Protein AF-A0A9X7W4N8-F1 (afdb_monomer)

Organism: NCBI:txid2931921

Sequence 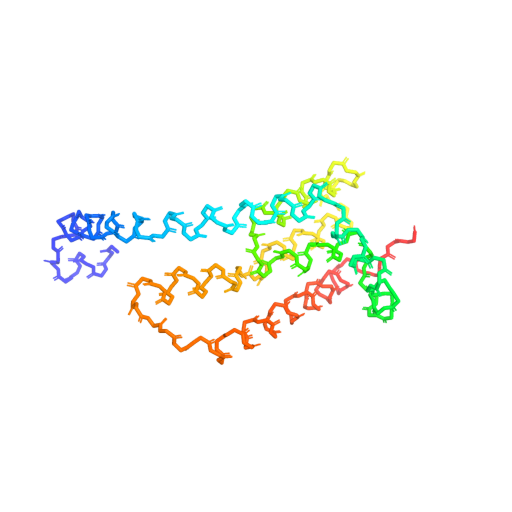(161 aa):
MVTGFVRKVPIYNTFVDGAKSGFGTAIRLIPHLIAMMVAVSVFRASGAMGYLISWLEPVLVWAHIPPEVAPMGLLRPISGMGSLALMTDIFKVHGPDSWLGQLASTMQAASDTTLYVVTVYFGSVGIRKIRYALKVGLLADLASVIGSVLAVYLLLGPMPK

pLDDT: mean 84.83, std 6.66, range [60.22, 94.5]

Mean predicted aligned error: 7.45 Å

Secondary structure (DSSP, 8-state):
-HHHHHTT--HHHHHHHHHHHHHHHHHHHHHHHHHHHHHHHHHHHTTHHHHHHHHHHHHHHHTT--TTTHHHHHHTTT-HHHHHHHHHHHHHHH-TTSHHHHHHHHHHHH---HHHHIIIIIHHTT----HHHHHHHHHHHHHHHHHHHHHHHHHH-SPP-

InterPro domains:
  IPR011642 Nucleoside transporter/FeoB GTPase, Gate domain [PF07670] (27-127)
  IPR052549 Spore maturation protein B [PTHR35793] (2-156)

Foldseek 3Di:
DVVCVVVVNPVVVVVVVVVVLVVVLVVLLVVVVVVLVVVVVCCVVVCVLVVVLVVCVVVCVVLLHDSLCVSLLVCQLRDLVSLVVSLVVCCVVQNCPALSNQLSVQLSPQDHHQVCCCSRVCVSVVNPPCVVSSVVRNVSSVVSNSVSVVVSCVPVNRHDD

Structure (mmCIF, N/CA/C/O backbone):
data_AF-A0A9X7W4N8-F1
#
_entry.id   AF-A0A9X7W4N8-F1
#
loop_
_atom_site.group_PDB
_atom_site.id
_atom_site.type_symbol
_atom_site.label_atom_id
_atom_site.label_alt_id
_atom_site.label_comp_id
_atom_site.label_asym_id
_atom_site.label_entity_id
_atom_site.label_seq_id
_atom_site.pdbx_PDB_ins_code
_atom_site.Cartn_x
_atom_site.Cartn_y
_atom_site.Cartn_z
_atom_site.occupancy
_atom_site.B_iso_or_equiv
_atom_site.auth_seq_id
_atom_site.auth_comp_id
_atom_site.auth_asym_id
_atom_site.auth_atom_id
_atom_site.pdbx_PDB_model_num
ATOM 1 N N . MET A 1 1 ? -20.969 13.192 12.109 1.00 76.00 1 MET A N 1
ATOM 2 C CA . MET A 1 1 ? -21.305 14.381 12.930 1.00 76.00 1 MET A CA 1
ATOM 3 C C . MET A 1 1 ? -22.738 14.854 12.706 1.00 76.00 1 MET A C 1
ATOM 5 O O . MET A 1 1 ? -23.497 14.820 13.663 1.00 76.00 1 MET A O 1
ATOM 9 N N . VAL A 1 2 ? -23.143 15.190 11.472 1.00 85.19 2 VAL A N 1
ATOM 10 C CA . VAL A 1 2 ? -24.519 15.634 11.133 1.00 85.19 2 VAL A CA 1
ATOM 11 C C . VAL A 1 2 ? -25.599 14.671 11.653 1.00 85.19 2 VAL A C 1
ATOM 13 O O . VAL A 1 2 ? -26.520 15.087 12.345 1.00 85.19 2 VAL A O 1
ATOM 16 N N . THR A 1 3 ? -25.441 13.363 11.437 1.00 85.81 3 THR A N 1
ATOM 17 C CA . THR A 1 3 ? -26.383 12.336 11.925 1.00 85.81 3 THR A CA 1
ATOM 18 C C . THR A 1 3 ? -26.476 12.275 13.454 1.00 85.81 3 THR A C 1
ATOM 20 O O . THR A 1 3 ? -27.551 12.039 13.996 1.00 85.81 3 THR A O 1
ATOM 23 N N . GLY A 1 4 ? -25.360 12.505 14.155 1.00 85.56 4 GLY A N 1
ATOM 24 C CA . GLY A 1 4 ? -25.316 12.551 15.621 1.00 85.56 4 GLY A CA 1
ATOM 25 C C . GLY A 1 4 ? -26.000 13.798 16.179 1.00 85.56 4 GLY A C 1
ATOM 26 O O . GLY A 1 4 ? -26.688 13.711 17.191 1.00 85.56 4 GLY A O 1
ATOM 27 N N . PHE A 1 5 ? -25.889 14.925 15.471 1.00 87.62 5 PHE A N 1
ATOM 28 C CA . PHE A 1 5 ? -26.574 16.171 15.807 1.00 87.62 5 PHE A CA 1
ATOM 29 C C . PHE A 1 5 ? -28.095 16.039 15.638 1.00 87.62 5 PHE A C 1
ATOM 31 O O . PHE A 1 5 ? -28.846 16.322 16.567 1.00 87.62 5 PHE A O 1
ATOM 38 N N . VAL A 1 6 ? -28.550 15.503 14.497 1.00 93.12 6 VAL A N 1
ATOM 39 C CA . VAL A 1 6 ? -29.980 15.259 14.218 1.00 93.12 6 VAL A CA 1
ATOM 40 C C . VAL A 1 6 ? -30.598 14.288 15.229 1.00 93.12 6 VAL A C 1
ATOM 42 O O . VAL A 1 6 ? -31.725 14.488 15.673 1.00 93.12 6 VAL A O 1
ATOM 45 N N . ARG A 1 7 ? -29.856 13.251 15.638 1.00 91.69 7 ARG A N 1
ATOM 46 C CA . ARG A 1 7 ? -30.316 12.256 16.621 1.00 91.69 7 ARG A CA 1
ATOM 47 C C . ARG A 1 7 ? -30.088 12.662 18.083 1.00 91.69 7 ARG A C 1
ATOM 49 O O . ARG A 1 7 ? -30.303 11.832 18.960 1.00 91.69 7 ARG A O 1
ATOM 56 N N . LYS A 1 8 ? -29.663 13.905 18.354 1.00 90.62 8 LYS A N 1
ATOM 57 C CA . LYS A 1 8 ? -29.376 14.431 19.705 1.00 90.62 8 LYS A CA 1
ATOM 58 C C . LYS A 1 8 ? -28.439 13.531 20.529 1.00 90.62 8 LYS A C 1
ATOM 60 O O . LYS A 1 8 ? -28.569 13.426 21.745 1.00 90.62 8 LYS A O 1
ATOM 65 N N . VAL A 1 9 ? -27.490 12.876 19.863 1.00 89.56 9 VAL A N 1
ATOM 66 C CA . VAL A 1 9 ? -26.459 12.070 20.525 1.00 89.56 9 VAL A CA 1
ATOM 67 C C . VAL A 1 9 ? -25.412 13.023 21.107 1.00 89.56 9 VAL A C 1
ATOM 69 O O . VAL A 1 9 ? -25.012 13.959 20.409 1.00 89.56 9 VAL A O 1
ATOM 72 N N . PRO A 1 10 ? -24.923 12.814 22.342 1.00 89.88 10 PRO A N 1
ATOM 73 C CA . PRO A 1 10 ? -23.859 13.632 22.920 1.00 89.88 10 PRO A CA 1
ATOM 74 C C . PRO A 1 10 ? -22.514 13.340 22.230 1.00 89.88 10 PRO A C 1
ATOM 76 O O . PRO A 1 10 ? -21.687 12.588 22.739 1.00 89.88 10 PRO A O 1
ATOM 79 N N . ILE A 1 11 ? -22.301 13.948 21.055 1.00 90.88 11 ILE A N 1
ATOM 80 C CA . ILE A 1 11 ? -21.199 13.658 20.117 1.00 90.88 11 ILE A CA 1
ATOM 81 C C . ILE A 1 11 ? -19.835 13.674 20.811 1.00 90.88 11 ILE A C 1
ATOM 83 O O . ILE A 1 11 ? -19.035 12.765 20.600 1.00 90.88 11 ILE A O 1
ATOM 87 N N . TYR A 1 12 ? -19.577 14.687 21.643 1.00 89.88 12 TYR A N 1
ATOM 88 C CA . TYR A 1 12 ? -18.309 14.814 22.358 1.00 89.88 12 TYR A CA 1
ATOM 89 C C . TYR A 1 12 ? -18.088 13.662 23.346 1.00 89.88 12 TYR A C 1
ATOM 91 O O . TYR A 1 12 ? -17.038 13.028 23.312 1.00 89.88 12 TYR A O 1
ATOM 99 N N . ASN A 1 13 ? -19.088 13.329 24.168 1.00 90.38 13 ASN A N 1
ATOM 100 C CA . ASN A 1 13 ? -18.968 12.241 25.142 1.00 90.38 13 ASN A CA 1
ATOM 101 C C . ASN A 1 13 ? -18.781 10.892 24.440 1.00 90.38 13 ASN A C 1
ATOM 103 O O . ASN A 1 13 ? -17.866 10.151 24.778 1.00 90.38 13 ASN A O 1
ATOM 107 N N . THR A 1 14 ? -19.568 10.615 23.395 1.00 90.38 14 THR A N 1
ATOM 108 C CA . THR A 1 14 ? -19.422 9.385 22.602 1.00 90.38 14 THR A CA 1
ATOM 109 C C . THR A 1 14 ? -18.054 9.300 21.918 1.00 90.38 14 THR A C 1
ATOM 111 O O . THR A 1 14 ? -17.474 8.219 21.843 1.00 90.38 14 THR A O 1
ATOM 114 N N . PHE A 1 15 ? -17.505 10.424 21.446 1.00 89.94 15 PHE A N 1
ATOM 115 C CA . PHE A 1 15 ? -16.142 10.480 20.917 1.00 89.94 15 PHE A CA 1
A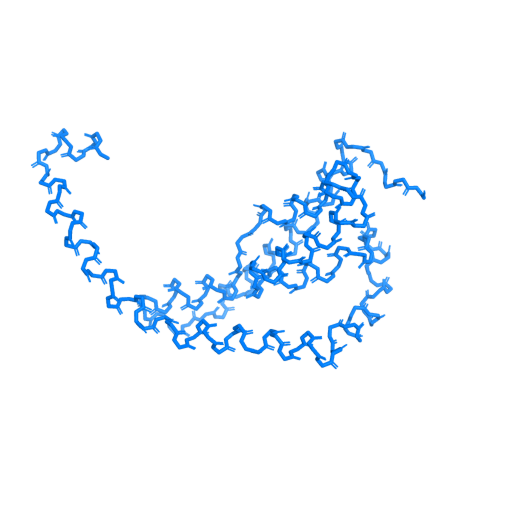TOM 116 C C . PHE A 1 15 ? -15.099 10.155 21.993 1.00 89.94 15 PHE A C 1
ATOM 118 O O . PHE A 1 15 ? -14.221 9.332 21.748 1.00 89.94 15 PHE A O 1
ATOM 125 N N . VAL A 1 16 ? -15.204 10.758 23.182 1.00 92.50 16 VAL A N 1
ATOM 126 C CA . VAL A 1 16 ? -14.274 10.519 24.298 1.00 92.50 16 VAL A CA 1
ATOM 127 C C . VAL A 1 16 ? -14.330 9.062 24.763 1.00 92.50 16 VAL A C 1
ATOM 129 O O . VAL A 1 16 ? -13.283 8.452 24.978 1.00 92.50 16 VAL A O 1
ATOM 132 N N . ASP A 1 17 ? -15.523 8.479 24.874 1.00 90.75 17 ASP A N 1
ATOM 133 C CA . ASP A 1 17 ? -15.697 7.069 25.238 1.00 90.75 17 ASP A CA 1
ATOM 134 C C . ASP A 1 17 ? -15.111 6.139 24.167 1.00 90.75 17 ASP A C 1
ATOM 136 O O . ASP A 1 17 ? -14.374 5.199 24.482 1.00 90.75 17 ASP A O 1
ATOM 140 N N . GLY A 1 18 ? -15.348 6.456 22.890 1.00 87.94 18 GLY A N 1
ATOM 141 C CA . GLY A 1 18 ? -14.713 5.783 21.760 1.00 87.94 18 GLY A CA 1
ATOM 142 C C . GLY A 1 18 ? -13.185 5.854 21.833 1.00 87.94 18 GLY A C 1
ATOM 143 O O . GLY A 1 18 ? -12.521 4.820 21.765 1.00 87.94 18 GLY A O 1
ATOM 144 N N . ALA A 1 19 ? -12.620 7.041 22.061 1.00 89.00 19 ALA A N 1
ATOM 145 C CA . ALA A 1 19 ? -11.178 7.251 22.178 1.00 89.00 19 ALA A CA 1
ATOM 146 C C . ALA A 1 19 ? -10.561 6.454 23.343 1.00 89.00 19 ALA A C 1
ATOM 148 O O . ALA A 1 19 ? -9.533 5.798 23.164 1.00 89.00 19 ALA A O 1
ATOM 149 N N . LYS A 1 20 ? -11.216 6.429 24.514 1.00 89.50 20 LYS A N 1
ATOM 150 C CA . LYS A 1 20 ? -10.793 5.612 25.666 1.00 89.50 20 LYS A CA 1
ATOM 151 C C . LYS A 1 20 ? -10.778 4.120 25.334 1.00 89.50 20 LYS A C 1
ATOM 153 O O . LYS A 1 20 ? -9.805 3.434 25.641 1.00 89.50 20 LYS A O 1
ATOM 158 N N . SER A 1 21 ? -11.825 3.616 24.675 1.00 84.44 21 SER A N 1
ATOM 159 C CA . SER A 1 21 ? -11.889 2.208 24.252 1.00 84.44 21 SER A CA 1
ATOM 160 C C . SER A 1 21 ? -10.826 1.859 23.195 1.00 84.44 21 SER A C 1
ATOM 162 O O . SER A 1 21 ? -10.242 0.771 23.215 1.00 84.44 21 SER A O 1
ATOM 164 N N . GLY A 1 22 ? -10.502 2.817 22.320 1.00 84.69 22 GLY A N 1
ATOM 165 C CA . GLY A 1 22 ? -9.449 2.696 21.317 1.00 84.69 22 GLY A CA 1
ATOM 166 C C . GLY A 1 22 ? -8.059 2.532 21.932 1.00 84.69 22 GLY A C 1
ATOM 167 O O . GLY A 1 22 ? -7.259 1.754 21.417 1.00 84.69 22 GLY A O 1
ATOM 168 N N . PHE A 1 23 ? -7.788 3.174 23.073 1.00 88.94 23 PHE A N 1
ATOM 169 C CA . PHE A 1 23 ? -6.490 3.087 23.749 1.00 88.94 23 PHE A CA 1
ATOM 170 C C . PHE A 1 23 ? -6.141 1.653 24.179 1.00 88.94 23 PHE A C 1
ATOM 172 O O . PHE A 1 23 ? -5.040 1.167 23.919 1.00 88.94 23 PHE A O 1
ATOM 179 N N . GLY A 1 24 ? -7.106 0.932 24.761 1.00 84.56 24 GLY A N 1
ATOM 180 C CA . GLY A 1 24 ? -6.922 -0.477 25.127 1.00 84.56 24 GLY A CA 1
ATOM 181 C C . GLY A 1 24 ? -6.676 -1.375 23.910 1.00 84.56 24 GLY A C 1
ATOM 182 O O . GLY A 1 24 ? -5.870 -2.304 23.972 1.00 84.56 24 GLY A O 1
ATOM 183 N N . THR A 1 25 ? -7.323 -1.071 22.782 1.00 81.19 25 THR A N 1
ATOM 184 C CA . THR A 1 25 ? -7.091 -1.776 21.514 1.00 81.19 25 THR A CA 1
ATOM 185 C C . THR A 1 25 ? -5.683 -1.505 20.987 1.00 81.19 25 THR A C 1
ATOM 187 O O . THR A 1 25 ? -4.975 -2.448 20.647 1.00 81.19 25 THR A O 1
ATOM 190 N N . ALA A 1 26 ? -5.232 -0.248 20.996 1.00 83.06 26 ALA A N 1
ATOM 191 C CA . ALA A 1 26 ? -3.894 0.132 20.550 1.00 83.06 26 ALA A CA 1
ATOM 192 C C . ALA A 1 26 ? -2.797 -0.625 21.316 1.00 83.06 26 ALA A C 1
ATOM 194 O O . ALA A 1 26 ? -1.927 -1.230 20.691 1.00 83.06 26 ALA A O 1
ATOM 195 N N . ILE A 1 27 ? -2.887 -0.692 22.652 1.00 87.62 27 ILE A N 1
ATOM 196 C CA . ILE A 1 27 ? -1.923 -1.432 23.488 1.00 87.62 27 ILE A CA 1
ATOM 197 C C . ILE A 1 27 ? -1.840 -2.912 23.088 1.00 87.62 27 ILE A C 1
ATOM 199 O O . ILE A 1 27 ? -0.747 -3.468 23.015 1.00 87.62 27 ILE A O 1
ATOM 203 N N . ARG A 1 28 ? -2.974 -3.556 22.781 1.00 80.31 28 ARG A N 1
ATOM 204 C CA . ARG A 1 28 ? -3.000 -4.963 22.336 1.00 80.31 28 ARG A CA 1
ATOM 205 C C . ARG A 1 28 ? -2.346 -5.167 20.966 1.00 80.31 28 ARG A C 1
ATOM 207 O O . ARG A 1 28 ? -1.810 -6.242 20.696 1.00 80.31 28 ARG A O 1
ATOM 214 N N . LEU A 1 29 ? -2.390 -4.156 20.101 1.00 75.19 29 LEU A N 1
ATOM 215 C CA . LEU A 1 29 ? -1.845 -4.225 18.745 1.00 75.19 29 LEU A CA 1
ATOM 216 C C . LEU A 1 29 ? -0.339 -3.963 18.691 1.00 75.19 29 LEU A C 1
ATOM 218 O O . LEU A 1 29 ? 0.339 -4.605 17.890 1.00 75.19 29 LEU A O 1
ATOM 222 N N . ILE A 1 30 ? 0.194 -3.088 19.555 1.00 83.00 30 ILE A N 1
ATOM 223 C CA . ILE A 1 30 ? 1.616 -2.693 19.570 1.00 83.00 30 ILE A CA 1
ATOM 224 C C . ILE A 1 30 ? 2.579 -3.892 19.436 1.00 83.00 30 ILE A C 1
ATOM 226 O O . ILE A 1 30 ? 3.425 -3.848 18.540 1.00 83.00 30 ILE A O 1
ATOM 230 N N . PRO A 1 31 ? 2.463 -4.983 20.226 1.00 80.31 31 PRO A N 1
ATOM 231 C CA . PRO A 1 31 ? 3.397 -6.106 20.130 1.00 80.31 31 PRO A CA 1
ATOM 232 C C . PRO A 1 31 ? 3.406 -6.768 18.750 1.00 80.31 31 PRO A C 1
ATOM 234 O O . PRO A 1 31 ? 4.467 -7.094 18.219 1.00 80.31 31 PRO A O 1
ATOM 237 N N . HIS A 1 32 ? 2.227 -6.930 18.146 1.00 72.75 32 HIS A N 1
ATOM 238 C CA . HIS A 1 32 ? 2.083 -7.555 16.835 1.00 72.75 32 HIS A CA 1
ATOM 239 C C . HIS A 1 32 ? 2.698 -6.682 15.735 1.00 72.75 32 HIS A C 1
ATOM 241 O O . HIS A 1 32 ? 3.387 -7.187 14.849 1.00 72.75 32 HIS A O 1
ATOM 247 N N . LEU A 1 33 ? 2.499 -5.362 15.824 1.00 70.88 33 LEU A N 1
ATOM 248 C CA . LEU A 1 33 ? 3.068 -4.402 14.881 1.00 70.88 33 LEU A CA 1
ATOM 249 C C . LEU A 1 33 ? 4.593 -4.349 14.970 1.00 70.88 33 LEU A C 1
ATOM 251 O O . LEU A 1 33 ? 5.258 -4.410 13.939 1.00 70.88 33 LEU A O 1
ATOM 255 N N . ILE A 1 34 ? 5.152 -4.303 16.183 1.00 80.12 34 ILE A N 1
ATOM 256 C CA . ILE A 1 34 ? 6.607 -4.314 16.392 1.00 80.12 34 ILE A CA 1
ATOM 257 C C . ILE A 1 34 ? 7.215 -5.600 15.830 1.00 80.12 34 ILE A C 1
ATOM 259 O O . ILE A 1 34 ? 8.183 -5.530 15.075 1.00 80.12 34 ILE A O 1
ATOM 263 N N . ALA A 1 35 ? 6.633 -6.764 16.139 1.00 76.25 35 ALA A N 1
ATOM 264 C CA . ALA A 1 35 ? 7.119 -8.046 15.631 1.00 76.25 35 ALA A CA 1
ATOM 265 C C . ALA A 1 35 ? 7.165 -8.068 14.093 1.00 76.25 35 ALA A C 1
ATOM 267 O O . ALA A 1 35 ? 8.180 -8.444 13.505 1.00 76.25 35 ALA A O 1
ATOM 268 N N . MET A 1 36 ? 6.101 -7.591 13.442 1.00 70.31 36 MET A N 1
ATOM 269 C CA . MET A 1 36 ? 6.028 -7.482 11.986 1.00 70.31 36 MET A CA 1
ATOM 270 C C . MET A 1 36 ? 7.068 -6.498 11.420 1.00 70.31 36 MET A C 1
ATOM 272 O O . MET A 1 36 ? 7.776 -6.830 10.471 1.00 70.31 36 MET A O 1
ATOM 276 N N . MET A 1 37 ? 7.203 -5.303 12.006 1.00 70.19 37 MET A N 1
ATOM 277 C CA . MET A 1 37 ? 8.165 -4.284 11.561 1.00 70.19 37 MET A CA 1
ATOM 278 C C . MET A 1 37 ? 9.618 -4.759 11.682 1.00 70.19 37 MET A C 1
ATOM 280 O O . MET A 1 37 ? 10.421 -4.530 10.772 1.00 70.19 37 MET A O 1
ATOM 284 N N . VAL A 1 38 ? 9.954 -5.437 12.782 1.00 80.00 38 VAL A N 1
ATOM 285 C CA . VAL A 1 38 ? 11.280 -6.027 13.000 1.00 80.00 38 VAL A CA 1
ATOM 286 C C . VAL A 1 38 ? 11.538 -7.132 11.979 1.00 80.00 38 VAL A C 1
ATOM 288 O O . VAL A 1 38 ? 12.572 -7.098 11.315 1.00 80.00 38 VAL A O 1
ATOM 291 N N . ALA A 1 39 ? 10.589 -8.053 11.778 1.00 74.31 39 ALA A N 1
ATOM 292 C CA . ALA A 1 39 ? 10.723 -9.133 10.800 1.00 74.31 39 ALA A CA 1
ATOM 293 C C . ALA A 1 39 ? 10.977 -8.602 9.379 1.00 74.31 39 ALA A C 1
ATOM 295 O O . ALA A 1 39 ? 11.902 -9.055 8.708 1.00 74.31 39 ALA A O 1
ATOM 296 N N . VAL A 1 40 ? 10.222 -7.586 8.944 1.00 68.12 40 VAL A N 1
ATOM 297 C CA . VAL A 1 40 ? 10.416 -6.936 7.635 1.00 68.12 40 VAL A CA 1
ATOM 298 C C . VAL A 1 40 ? 11.778 -6.245 7.540 1.00 68.12 40 VAL A C 1
ATOM 300 O O . VAL A 1 40 ? 12.439 -6.320 6.504 1.00 68.12 40 VAL A O 1
ATOM 303 N N . SER A 1 41 ? 12.220 -5.579 8.609 1.00 73.19 41 SER A N 1
ATOM 304 C CA . SER A 1 41 ? 13.511 -4.879 8.630 1.00 73.19 41 SER A CA 1
ATOM 305 C C . SER A 1 41 ? 14.684 -5.852 8.535 1.00 73.19 41 SER A C 1
ATOM 307 O O . SER A 1 41 ? 15.590 -5.627 7.736 1.00 73.19 41 SER A O 1
ATOM 309 N N . VAL A 1 42 ? 14.635 -6.962 9.280 1.00 83.81 42 VAL A N 1
ATOM 310 C CA . VAL A 1 42 ? 15.628 -8.043 9.202 1.00 83.81 42 VAL A CA 1
ATOM 311 C C . VAL A 1 42 ? 15.599 -8.701 7.823 1.00 83.81 42 VAL A C 1
ATOM 313 O O . VAL A 1 42 ? 16.649 -8.866 7.209 1.00 83.81 42 VAL A O 1
ATOM 316 N N . PHE A 1 43 ? 14.414 -9.007 7.285 1.00 77.12 43 PHE A N 1
ATOM 317 C CA . PHE A 1 43 ? 14.268 -9.591 5.950 1.00 77.12 43 PHE A CA 1
ATOM 318 C C . PHE A 1 43 ? 14.897 -8.705 4.864 1.00 77.12 43 PHE A C 1
ATOM 320 O O . PHE A 1 43 ? 15.636 -9.200 4.013 1.00 77.12 43 PHE A O 1
ATOM 327 N N . ARG A 1 44 ? 14.696 -7.383 4.940 1.00 71.88 44 ARG A N 1
ATOM 328 C CA . ARG A 1 44 ? 15.322 -6.422 4.020 1.00 71.88 44 ARG A CA 1
ATOM 329 C C . ARG A 1 44 ? 16.838 -6.335 4.219 1.00 71.88 44 ARG A C 1
ATOM 331 O O . ARG A 1 44 ? 17.576 -6.433 3.246 1.00 71.88 44 ARG A O 1
ATOM 338 N N . ALA A 1 45 ? 17.301 -6.188 5.461 1.00 81.94 45 ALA A N 1
ATOM 339 C CA . ALA A 1 45 ? 18.725 -6.057 5.782 1.00 81.94 45 ALA A CA 1
ATOM 340 C C . ALA A 1 45 ? 19.533 -7.330 5.475 1.00 81.94 45 ALA A C 1
ATOM 342 O O . ALA A 1 45 ? 20.716 -7.246 5.167 1.00 81.94 45 ALA A O 1
ATOM 343 N N . SER A 1 46 ? 18.893 -8.501 5.518 1.00 85.31 46 SER A N 1
ATOM 344 C CA . SER A 1 46 ? 19.522 -9.790 5.208 1.00 85.31 46 SER A CA 1
ATOM 345 C C . SER A 1 46 ? 19.805 -10.016 3.718 1.00 85.31 46 SER A C 1
ATOM 347 O O . SER A 1 46 ? 20.464 -10.989 3.366 1.00 85.31 46 SER A O 1
ATOM 349 N N . GLY A 1 47 ? 19.267 -9.176 2.826 1.00 80.62 47 GLY A N 1
ATOM 350 C CA . GLY A 1 47 ? 19.340 -9.386 1.377 1.00 80.62 47 GLY A CA 1
ATOM 351 C C . GLY A 1 47 ? 18.385 -10.461 0.841 1.00 80.62 47 GLY A C 1
ATOM 352 O O . GLY A 1 47 ? 18.285 -10.624 -0.373 1.00 80.62 47 GLY A O 1
ATOM 353 N N . ALA A 1 48 ? 17.622 -11.148 1.703 1.00 82.50 48 ALA A N 1
ATOM 354 C CA . ALA A 1 48 ? 16.658 -12.181 1.307 1.00 82.50 48 ALA A CA 1
ATOM 355 C C . ALA A 1 48 ? 15.621 -11.680 0.288 1.00 82.50 48 ALA A C 1
ATOM 357 O O . ALA A 1 48 ? 15.220 -12.413 -0.612 1.00 82.50 48 ALA A O 1
ATOM 358 N N . MET A 1 49 ? 15.230 -10.409 0.391 1.00 77.19 49 MET A N 1
ATOM 359 C CA . MET A 1 49 ? 14.337 -9.768 -0.573 1.00 77.19 49 MET A CA 1
ATOM 360 C C . MET A 1 49 ? 14.932 -9.727 -1.984 1.00 77.19 49 MET A C 1
ATOM 362 O O . MET A 1 49 ? 14.227 -10.032 -2.937 1.00 77.19 49 MET A O 1
ATOM 366 N N . GLY A 1 50 ? 16.225 -9.413 -2.114 1.00 77.19 50 GLY A N 1
ATOM 367 C CA . GLY A 1 50 ? 16.919 -9.401 -3.403 1.00 77.19 50 GLY A CA 1
ATOM 368 C C . GLY A 1 50 ? 16.952 -10.785 -4.049 1.00 77.19 50 GLY A C 1
ATOM 369 O O . GLY A 1 50 ? 16.629 -10.913 -5.225 1.00 77.19 50 GLY A O 1
ATOM 370 N N . TYR A 1 51 ? 17.240 -11.829 -3.263 1.00 82.06 51 TYR A N 1
ATOM 371 C CA . TYR A 1 51 ? 17.194 -13.220 -3.735 1.00 82.06 51 TYR A CA 1
ATOM 372 C C . TYR A 1 51 ? 15.790 -13.664 -4.160 1.00 82.06 51 TYR A C 1
ATOM 374 O O . TYR A 1 51 ? 15.635 -14.405 -5.126 1.00 82.06 51 TYR A O 1
ATOM 382 N N . LEU A 1 52 ? 14.753 -13.218 -3.446 1.00 79.88 52 LEU A N 1
ATOM 383 C CA . LEU A 1 52 ? 13.372 -13.524 -3.809 1.00 79.88 52 LEU A CA 1
ATOM 384 C C . LEU A 1 52 ? 12.975 -12.842 -5.125 1.00 79.88 52 LEU A C 1
ATOM 386 O O . LEU A 1 52 ? 12.301 -13.453 -5.950 1.00 79.88 52 LEU A O 1
ATOM 390 N N . ILE A 1 53 ? 13.401 -11.593 -5.327 1.00 76.12 53 ILE A N 1
ATOM 391 C CA . ILE A 1 53 ? 13.123 -10.839 -6.554 1.00 76.12 53 ILE A CA 1
ATOM 392 C C . ILE A 1 53 ? 13.833 -11.471 -7.745 1.00 76.12 53 ILE A C 1
ATOM 394 O O . ILE A 1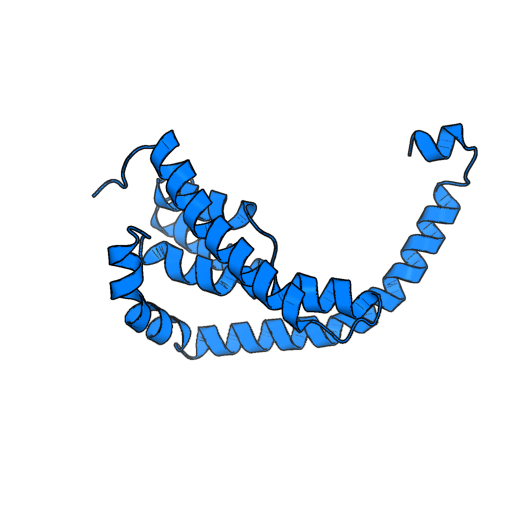 53 ? 13.175 -11.704 -8.750 1.00 76.12 53 ILE A O 1
ATOM 398 N N . SER A 1 54 ? 15.123 -11.803 -7.634 1.00 79.12 54 SER A N 1
ATOM 399 C CA . SER A 1 54 ? 15.858 -12.435 -8.740 1.00 79.12 54 SER A CA 1
ATOM 400 C C . SER A 1 54 ? 15.274 -13.796 -9.120 1.00 79.12 54 SER A C 1
ATOM 402 O O . SER A 1 54 ? 15.245 -14.166 -10.290 1.00 79.12 54 SER A O 1
ATOM 404 N N . TRP A 1 55 ? 14.732 -14.532 -8.148 1.00 81.31 55 TRP A N 1
ATOM 405 C CA . TRP A 1 55 ? 14.025 -15.780 -8.420 1.00 81.31 55 TRP A CA 1
ATOM 406 C C . TRP A 1 55 ? 12.663 -15.571 -9.108 1.00 81.31 55 TRP A C 1
ATOM 408 O O . TRP A 1 55 ? 12.253 -16.394 -9.926 1.00 81.31 55 TRP A O 1
ATOM 418 N N . LEU A 1 56 ? 11.965 -14.471 -8.806 1.00 77.94 56 LEU A N 1
ATOM 419 C CA . LEU A 1 56 ? 10.670 -14.115 -9.404 1.00 77.94 56 LEU A CA 1
ATOM 420 C C . LEU A 1 56 ? 10.788 -13.329 -10.717 1.00 77.94 56 LEU A C 1
ATOM 422 O O . LEU A 1 56 ? 9.813 -13.254 -11.464 1.00 77.94 56 LEU A O 1
ATOM 426 N N . GLU A 1 57 ? 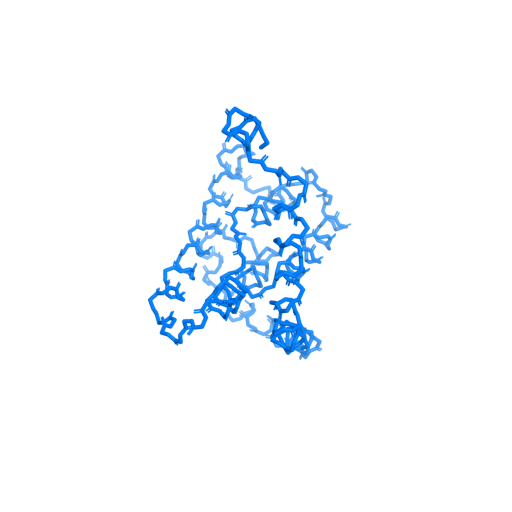11.961 -12.777 -11.015 1.00 77.50 57 GLU A N 1
ATOM 427 C CA . GLU A 1 57 ? 12.273 -11.998 -12.213 1.00 77.50 57 GLU A CA 1
ATOM 428 C C . GLU A 1 57 ? 11.729 -12.605 -13.520 1.00 77.50 57 GLU A C 1
ATOM 430 O O . GLU A 1 57 ? 11.020 -11.890 -14.231 1.00 77.50 57 GLU A O 1
ATOM 435 N N . PRO A 1 58 ? 11.914 -13.905 -13.838 1.00 77.12 58 PRO A N 1
ATOM 436 C CA . PRO A 1 58 ? 11.377 -14.472 -15.080 1.00 77.12 58 PRO A CA 1
ATOM 437 C C . PRO A 1 58 ? 9.845 -14.402 -15.173 1.00 77.12 58 PRO A C 1
ATOM 439 O O . PRO A 1 58 ? 9.296 -14.220 -16.259 1.00 77.12 58 PRO A O 1
ATOM 442 N N . VAL A 1 59 ? 9.141 -14.513 -14.043 1.00 77.75 59 VAL A N 1
ATOM 443 C CA . VAL A 1 59 ? 7.673 -14.414 -13.991 1.00 77.75 59 VAL A CA 1
ATOM 444 C C . VAL A 1 59 ? 7.226 -12.960 -14.126 1.00 77.75 59 VAL A C 1
ATOM 446 O O . VAL A 1 59 ? 6.243 -12.675 -14.808 1.00 77.75 59 VAL A O 1
ATOM 449 N N . LEU A 1 60 ? 7.957 -12.035 -13.503 1.00 75.81 60 LEU A N 1
ATOM 450 C CA . LEU A 1 60 ? 7.677 -10.600 -13.552 1.00 75.81 60 LEU A CA 1
ATOM 451 C C . LEU A 1 60 ? 7.860 -10.044 -14.966 1.00 75.81 60 LEU A C 1
ATOM 453 O O . LEU A 1 60 ? 6.982 -9.336 -15.459 1.00 75.81 60 LEU A O 1
ATOM 457 N N . VAL A 1 61 ? 8.937 -10.447 -15.645 1.00 74.88 61 VAL A N 1
ATOM 458 C CA . VAL A 1 61 ? 9.199 -10.101 -17.047 1.00 74.88 61 VAL A CA 1
ATOM 459 C C . VAL A 1 61 ? 8.098 -10.647 -17.954 1.00 74.88 61 VAL A C 1
ATOM 461 O O . VAL A 1 61 ? 7.579 -9.915 -18.794 1.00 74.88 61 VAL A O 1
ATOM 464 N N . TRP A 1 62 ? 7.670 -11.898 -17.754 1.00 75.12 62 TRP A N 1
ATOM 465 C CA . TRP A 1 62 ? 6.544 -12.468 -18.502 1.00 75.12 62 TRP A CA 1
ATOM 466 C C . TRP A 1 62 ? 5.240 -11.678 -18.284 1.00 75.12 62 TRP A C 1
ATOM 468 O O . TRP A 1 62 ? 4.492 -11.419 -19.228 1.00 75.12 62 TRP A O 1
ATOM 478 N N . ALA A 1 63 ? 5.001 -11.221 -17.053 1.00 71.94 63 ALA A N 1
ATOM 479 C CA . ALA A 1 63 ? 3.847 -10.408 -16.682 1.00 71.94 63 ALA A CA 1
ATOM 480 C C . ALA A 1 63 ? 3.966 -8.916 -17.064 1.00 71.94 63 ALA A C 1
ATOM 482 O O . ALA A 1 63 ? 3.049 -8.154 -16.761 1.00 71.94 63 ALA A O 1
ATOM 483 N N . HIS A 1 64 ? 5.058 -8.491 -17.717 1.00 73.62 64 HIS A N 1
ATOM 484 C CA . HIS A 1 64 ? 5.355 -7.085 -18.033 1.00 73.62 64 HIS A CA 1
ATOM 485 C C . HIS A 1 64 ? 5.342 -6.164 -16.797 1.00 73.62 64 HIS A C 1
ATOM 487 O O . HIS A 1 64 ? 5.040 -4.974 -16.890 1.00 73.62 64 HIS A O 1
ATOM 493 N N . ILE A 1 65 ? 5.667 -6.718 -15.625 1.00 78.00 65 ILE A N 1
ATOM 494 C CA . ILE A 1 65 ? 5.828 -5.962 -14.385 1.00 78.00 65 ILE A CA 1
ATOM 495 C C . ILE A 1 65 ? 7.296 -5.531 -14.302 1.00 78.00 65 ILE A C 1
ATOM 497 O O . ILE A 1 65 ? 8.169 -6.404 -14.304 1.00 78.00 65 ILE A O 1
ATOM 501 N N . PRO A 1 66 ? 7.594 -4.224 -14.197 1.00 80.06 66 PRO A N 1
ATOM 502 C CA . PRO A 1 66 ? 8.968 -3.761 -14.072 1.00 80.06 66 PRO A CA 1
ATOM 503 C C . PRO A 1 66 ? 9.640 -4.350 -12.821 1.00 80.06 66 PRO A C 1
ATOM 505 O O . PRO A 1 66 ? 9.040 -4.323 -11.734 1.00 80.06 66 PRO A O 1
ATOM 508 N N . PRO A 1 67 ? 10.879 -4.859 -12.927 1.00 78.50 67 PRO A N 1
ATOM 509 C CA . PRO A 1 67 ? 11.608 -5.421 -11.792 1.00 78.50 67 PRO A CA 1
ATOM 510 C C . PRO A 1 67 ? 11.765 -4.439 -10.623 1.00 78.50 67 PRO A C 1
ATOM 512 O O . PRO A 1 67 ? 11.787 -4.856 -9.467 1.00 78.50 67 PRO A O 1
ATOM 515 N N . GLU A 1 68 ? 11.819 -3.135 -10.902 1.00 81.06 68 GLU A N 1
ATOM 516 C CA . GLU A 1 68 ? 12.006 -2.067 -9.916 1.00 81.06 68 GLU A CA 1
ATOM 517 C C . GLU A 1 68 ? 10.811 -1.929 -8.961 1.00 81.06 68 GLU A C 1
ATOM 519 O O . GLU A 1 68 ? 10.984 -1.593 -7.788 1.00 81.06 68 GLU A O 1
ATOM 524 N N . VAL A 1 69 ? 9.592 -2.218 -9.434 1.00 85.06 69 VAL A N 1
ATOM 525 C CA . VAL A 1 69 ? 8.365 -2.148 -8.616 1.00 85.06 69 VAL A CA 1
ATOM 526 C C . VAL A 1 69 ? 7.970 -3.496 -8.015 1.00 85.06 69 VAL A C 1
ATOM 528 O O . VAL A 1 69 ? 7.172 -3.552 -7.078 1.00 85.06 69 VAL A O 1
ATOM 531 N N . ALA A 1 70 ? 8.544 -4.597 -8.495 1.00 83.50 70 ALA A N 1
ATOM 532 C CA . ALA A 1 70 ? 8.286 -5.933 -7.970 1.00 83.50 70 ALA A CA 1
ATOM 533 C C . ALA A 1 70 ? 8.522 -6.086 -6.449 1.00 83.50 70 ALA A C 1
ATOM 535 O O . ALA A 1 70 ? 7.635 -6.626 -5.775 1.00 83.50 70 ALA A O 1
ATOM 536 N N . PRO A 1 71 ? 9.627 -5.571 -5.856 1.00 82.06 71 PRO A N 1
ATOM 537 C CA . PRO A 1 71 ? 9.792 -5.553 -4.402 1.00 82.06 71 PRO A CA 1
ATOM 538 C C . PRO A 1 71 ? 8.611 -4.905 -3.673 1.00 82.06 71 PRO A C 1
ATOM 540 O O . PRO A 1 71 ? 8.225 -5.345 -2.589 1.00 82.06 71 PRO A O 1
ATOM 543 N N . MET A 1 72 ? 8.019 -3.868 -4.272 1.00 86.31 72 MET A N 1
ATOM 544 C CA . MET A 1 72 ? 6.892 -3.150 -3.692 1.00 86.31 72 MET A CA 1
ATOM 545 C C . MET A 1 72 ? 5.625 -3.999 -3.690 1.00 86.31 72 MET A C 1
ATOM 547 O O . MET A 1 72 ? 4.945 -4.042 -2.669 1.00 86.31 72 MET A O 1
ATOM 551 N N . GLY A 1 73 ? 5.341 -4.723 -4.777 1.00 86.12 73 GLY A N 1
ATOM 552 C CA . GLY A 1 73 ? 4.201 -5.642 -4.853 1.00 86.12 73 GLY A CA 1
ATOM 553 C C . GLY A 1 73 ? 4.266 -6.769 -3.815 1.00 86.12 73 GLY A C 1
ATOM 554 O O . GLY A 1 73 ? 3.243 -7.155 -3.258 1.00 86.12 73 GLY A O 1
ATOM 555 N N . LEU A 1 74 ? 5.470 -7.247 -3.487 1.00 82.62 74 LEU A N 1
ATOM 556 C CA . LEU A 1 74 ? 5.685 -8.261 -2.446 1.00 82.62 74 LEU A CA 1
ATOM 557 C C . LEU A 1 74 ? 5.591 -7.689 -1.029 1.00 82.62 74 LEU A C 1
ATOM 559 O O . LEU A 1 74 ? 5.102 -8.354 -0.115 1.00 82.62 74 LEU A O 1
ATOM 563 N N . LEU A 1 75 ? 6.075 -6.462 -0.830 1.00 82.00 75 LEU A N 1
ATOM 564 C CA . LEU A 1 75 ? 6.046 -5.810 0.476 1.00 82.00 75 LEU A CA 1
ATOM 565 C C . LEU A 1 75 ? 4.688 -5.214 0.820 1.00 82.00 75 LEU A C 1
ATOM 567 O O . LEU A 1 75 ? 4.371 -5.134 2.006 1.00 82.00 75 LEU A O 1
ATOM 571 N N . ARG A 1 76 ? 3.885 -4.813 -0.169 1.00 87.50 76 ARG A N 1
ATOM 572 C CA . ARG A 1 76 ? 2.601 -4.139 0.052 1.00 87.50 76 ARG A CA 1
ATOM 573 C C . ARG A 1 76 ? 1.633 -4.944 0.933 1.00 87.50 76 ARG A C 1
ATOM 575 O O . ARG A 1 76 ? 1.136 -4.356 1.888 1.00 87.50 76 ARG A O 1
ATOM 582 N N . PRO A 1 77 ? 1.432 -6.263 0.751 1.00 86.69 77 PRO A N 1
ATOM 583 C CA . PRO A 1 77 ? 0.597 -7.069 1.649 1.00 86.69 77 PRO A CA 1
ATOM 584 C C . PRO A 1 77 ? 1.092 -7.104 3.102 1.00 86.69 77 PRO A C 1
ATOM 586 O O . PRO A 1 77 ? 0.311 -7.346 4.024 1.00 86.69 77 PRO A O 1
ATOM 589 N N . ILE A 1 78 ? 2.399 -6.912 3.311 1.00 83.25 78 ILE A N 1
ATOM 590 C CA . ILE A 1 78 ? 3.080 -7.107 4.595 1.00 83.25 78 ILE A CA 1
ATOM 591 C C . ILE A 1 78 ? 3.220 -5.785 5.352 1.00 83.25 78 ILE A C 1
ATOM 59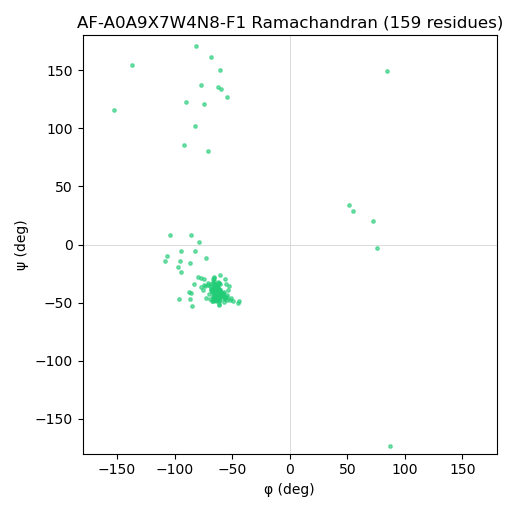3 O O . ILE A 1 78 ? 2.959 -5.725 6.549 1.00 83.25 78 ILE A O 1
ATOM 597 N N . SER A 1 79 ? 3.659 -4.720 4.679 1.00 82.31 79 SER A N 1
ATOM 598 C CA . SER A 1 79 ? 4.017 -3.454 5.314 1.00 82.31 79 SER A CA 1
ATOM 599 C C . SER A 1 79 ? 3.835 -2.263 4.380 1.00 82.31 79 SER A C 1
ATOM 601 O O . SER A 1 79 ? 4.571 -2.087 3.410 1.00 82.31 79 SER A O 1
ATOM 603 N N . GLY A 1 80 ? 2.911 -1.377 4.751 1.00 84.31 80 GLY A N 1
ATOM 604 C CA . GLY A 1 80 ? 2.600 -0.178 3.973 1.00 84.31 80 GLY A CA 1
ATOM 605 C C . GLY A 1 80 ? 3.675 0.898 4.096 1.00 84.31 80 GLY A C 1
ATOM 606 O O . GLY A 1 80 ? 3.911 1.650 3.154 1.00 84.31 80 GLY A O 1
ATOM 607 N N . MET A 1 81 ? 4.369 0.936 5.239 1.00 81.12 81 MET A N 1
ATOM 608 C CA . MET A 1 81 ? 5.541 1.792 5.448 1.00 81.12 81 MET A CA 1
ATOM 609 C C . MET A 1 81 ? 6.767 1.245 4.708 1.00 81.12 81 MET A C 1
ATOM 611 O O . MET A 1 81 ? 7.573 2.016 4.197 1.00 81.12 81 MET A O 1
ATOM 615 N N . GLY A 1 82 ? 6.901 -0.084 4.618 1.00 78.38 82 GLY A N 1
ATOM 616 C CA . GLY A 1 82 ? 7.953 -0.729 3.832 1.00 78.38 82 GLY A CA 1
ATOM 617 C C . GLY A 1 82 ? 7.797 -0.456 2.337 1.00 78.38 82 GLY A C 1
ATOM 618 O O . GLY A 1 82 ? 8.765 -0.067 1.688 1.00 78.38 82 GLY A O 1
ATOM 619 N N . SER A 1 83 ? 6.576 -0.585 1.807 1.00 86.81 83 SER A N 1
ATOM 620 C CA . SER A 1 83 ? 6.277 -0.229 0.415 1.00 86.81 83 SER A CA 1
ATOM 621 C C . SER A 1 83 ? 6.456 1.273 0.152 1.00 86.81 83 SER A C 1
ATOM 623 O O . SER A 1 83 ? 6.999 1.650 -0.882 1.00 86.81 83 SER A O 1
ATOM 625 N N . LEU A 1 84 ? 6.107 2.131 1.121 1.00 88.31 84 LEU A N 1
ATOM 626 C CA . LEU A 1 84 ? 6.302 3.581 1.020 1.00 88.31 84 LEU A CA 1
ATOM 627 C C . LEU A 1 84 ? 7.785 3.972 0.936 1.00 88.31 84 LEU A C 1
ATOM 629 O O . LEU A 1 84 ? 8.146 4.868 0.172 1.00 88.31 84 LEU A O 1
ATOM 633 N N . ALA A 1 85 ? 8.651 3.305 1.703 1.00 83.25 85 ALA A N 1
ATOM 634 C CA . ALA A 1 85 ? 10.092 3.534 1.634 1.00 83.25 85 ALA A CA 1
ATOM 635 C C . ALA A 1 85 ? 10.635 3.222 0.230 1.00 83.25 85 ALA A C 1
ATOM 637 O O . ALA A 1 85 ? 11.334 4.048 -0.348 1.00 83.25 85 ALA A O 1
ATOM 638 N N . LEU A 1 86 ? 10.220 2.094 -0.358 1.00 86.06 86 LEU A N 1
ATOM 639 C CA . LEU A 1 86 ? 10.591 1.734 -1.728 1.00 86.06 86 LEU A CA 1
ATOM 640 C C . LEU A 1 86 ? 10.067 2.730 -2.765 1.00 86.06 86 LEU A C 1
ATOM 642 O O . LEU A 1 86 ? 10.793 3.093 -3.681 1.00 86.06 86 LEU A O 1
ATOM 646 N N . MET A 1 87 ? 8.830 3.210 -2.610 1.00 92.00 87 MET A N 1
ATOM 647 C CA . MET A 1 87 ? 8.268 4.245 -3.487 1.00 92.00 87 MET A CA 1
ATOM 648 C C . MET A 1 87 ? 9.113 5.513 -3.437 1.00 92.00 87 MET A C 1
ATOM 650 O O . MET A 1 87 ? 9.424 6.103 -4.466 1.00 92.00 87 MET A O 1
ATOM 654 N N . THR A 1 88 ? 9.533 5.898 -2.235 1.00 87.06 88 THR A N 1
ATOM 655 C CA . THR A 1 88 ? 10.392 7.063 -2.035 1.00 87.06 88 THR A CA 1
ATOM 656 C C . THR A 1 88 ? 11.757 6.867 -2.695 1.00 87.06 88 THR A C 1
ATOM 658 O O . THR A 1 88 ? 12.300 7.810 -3.264 1.00 87.06 88 THR A O 1
ATOM 661 N N . ASP A 1 89 ? 12.315 5.657 -2.662 1.00 85.88 89 ASP A N 1
ATOM 662 C CA . ASP A 1 89 ? 13.573 5.356 -3.346 1.00 85.88 89 ASP A CA 1
ATOM 663 C C . ASP A 1 89 ? 13.414 5.384 -4.876 1.00 85.88 89 ASP A C 1
ATOM 665 O O . ASP A 1 89 ? 14.249 5.980 -5.554 1.00 85.88 89 ASP A O 1
ATOM 669 N N . ILE A 1 90 ? 12.299 4.883 -5.422 1.00 90.56 90 ILE A N 1
ATOM 670 C CA . ILE A 1 90 ? 11.958 5.035 -6.850 1.00 90.56 90 ILE A CA 1
ATOM 671 C C . ILE A 1 90 ? 11.856 6.516 -7.227 1.00 90.56 90 ILE A C 1
ATOM 673 O O . ILE A 1 90 ? 12.400 6.927 -8.251 1.00 90.56 90 ILE A O 1
ATOM 677 N N . PHE A 1 91 ? 11.222 7.345 -6.393 1.00 94.50 91 PHE A N 1
ATOM 678 C CA . PHE A 1 91 ? 11.119 8.785 -6.646 1.00 94.50 91 PHE A CA 1
ATOM 679 C C . PHE A 1 91 ? 12.478 9.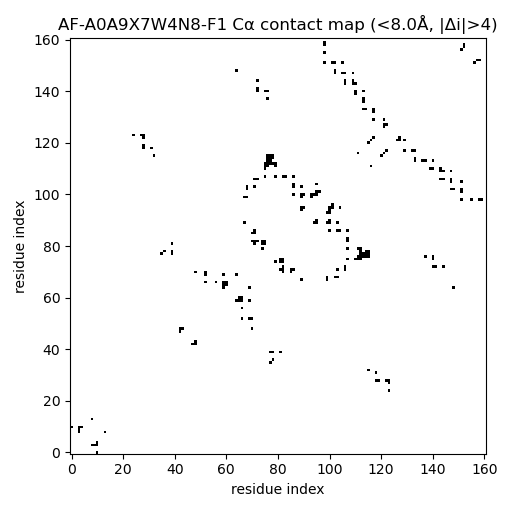476 -6.656 1.00 94.50 91 PHE A C 1
ATOM 681 O O . PHE A 1 91 ? 12.683 10.380 -7.459 1.00 94.50 91 PHE A O 1
ATOM 688 N N . LYS A 1 92 ? 13.413 9.065 -5.794 1.00 88.88 92 LYS A N 1
ATOM 689 C CA . LYS A 1 92 ? 14.771 9.630 -5.790 1.00 88.88 92 LYS A CA 1
ATOM 690 C C . LYS A 1 92 ? 15.537 9.302 -7.070 1.00 88.88 92 LYS A C 1
ATOM 692 O O . LYS A 1 92 ? 16.340 10.120 -7.500 1.00 88.88 92 LYS A O 1
ATOM 697 N N . VAL A 1 93 ? 15.317 8.118 -7.642 1.00 91.44 93 VAL A N 1
ATOM 698 C CA . VAL A 1 93 ? 16.056 7.644 -8.822 1.00 91.44 93 VAL A CA 1
ATOM 699 C C . VAL A 1 93 ? 15.418 8.129 -10.125 1.00 91.44 93 VAL A C 1
ATOM 701 O O . VAL A 1 93 ? 16.120 8.632 -10.996 1.00 91.44 93 VAL A O 1
ATOM 704 N N . HIS A 1 94 ? 14.097 8.002 -10.262 1.00 91.56 94 HIS A N 1
ATOM 705 C CA . HIS A 1 94 ? 13.382 8.266 -11.517 1.00 91.56 94 HIS A CA 1
ATOM 706 C C . HIS A 1 94 ? 12.540 9.546 -11.494 1.00 91.56 94 HIS A C 1
ATOM 708 O O . HIS A 1 94 ? 12.119 10.020 -12.545 1.00 91.56 94 HIS A O 1
ATOM 714 N N . GLY A 1 95 ? 12.288 10.123 -10.320 1.00 92.75 95 GLY A N 1
ATOM 715 C CA . GLY A 1 95 ? 11.348 11.226 -10.143 1.00 92.75 95 GLY A CA 1
ATOM 716 C C . GLY A 1 95 ? 9.897 10.744 -9.974 1.00 92.75 95 GLY A C 1
ATOM 717 O O . GLY A 1 95 ? 9.519 9.702 -10.520 1.00 92.75 95 GLY A O 1
ATOM 718 N N . PRO A 1 96 ? 9.061 11.484 -9.225 1.00 93.31 96 PRO A N 1
ATOM 719 C CA . PRO A 1 96 ? 7.666 11.112 -8.970 1.00 93.31 96 PRO A CA 1
ATOM 720 C C . PRO A 1 96 ? 6.789 11.140 -10.231 1.00 93.31 96 PRO A C 1
ATOM 722 O O . PRO A 1 96 ? 5.886 10.318 -10.357 1.00 93.31 96 PRO A O 1
ATOM 725 N N . ASP A 1 97 ? 7.090 12.026 -11.184 1.00 92.81 97 ASP A N 1
ATOM 726 C CA . ASP A 1 97 ? 6.323 12.179 -12.429 1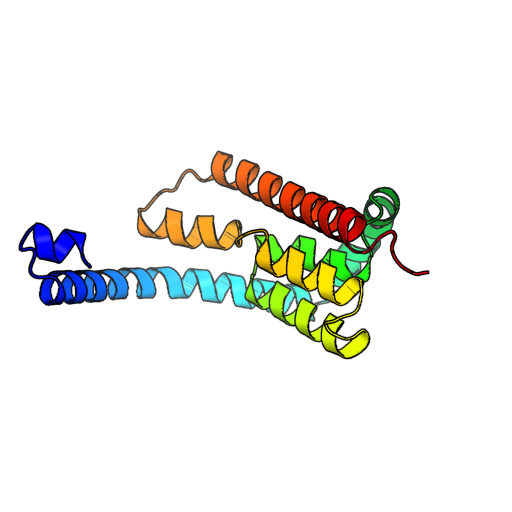.00 92.81 97 ASP A CA 1
ATOM 727 C C . ASP A 1 97 ? 6.703 11.156 -13.513 1.00 92.81 97 ASP A C 1
ATOM 729 O O . ASP A 1 97 ? 6.068 11.097 -14.567 1.00 92.81 97 ASP A O 1
ATOM 733 N N . SER A 1 98 ? 7.736 10.342 -13.274 1.00 92.94 98 SER A N 1
ATOM 734 C CA . SER A 1 98 ? 8.140 9.285 -14.202 1.00 92.94 98 SER A CA 1
ATOM 735 C C . SER A 1 98 ? 7.104 8.169 -14.283 1.00 92.94 98 SER A C 1
ATOM 737 O O . SER A 1 98 ? 6.309 7.968 -13.367 1.00 92.94 98 SER A O 1
ATOM 739 N N . TRP A 1 99 ? 7.162 7.372 -15.351 1.00 92.88 99 TRP A N 1
ATOM 740 C CA . TRP A 1 99 ? 6.291 6.204 -15.509 1.00 92.88 99 TRP A CA 1
ATOM 741 C C . TRP A 1 99 ? 6.397 5.248 -14.302 1.00 92.88 99 TRP A C 1
ATOM 743 O O . TRP A 1 99 ? 5.382 4.828 -13.746 1.00 92.88 99 TRP A O 1
ATOM 753 N N . LEU A 1 100 ? 7.623 4.984 -13.824 1.00 92.25 100 LEU A N 1
ATOM 754 C CA . LEU A 1 100 ? 7.868 4.179 -12.620 1.00 92.25 100 LEU A CA 1
ATOM 755 C C . LEU A 1 100 ? 7.366 4.869 -11.344 1.00 92.25 100 LEU A C 1
ATOM 757 O O . LEU A 1 100 ? 6.819 4.200 -10.471 1.00 92.25 100 LEU A O 1
ATOM 761 N N . GLY A 1 101 ? 7.502 6.193 -11.240 1.00 93.19 101 GLY A N 1
ATOM 762 C CA . GLY A 1 101 ? 6.965 6.986 -10.133 1.00 93.19 101 GLY A CA 1
ATOM 763 C C . GLY A 1 101 ? 5.437 6.931 -10.056 1.00 93.19 101 GLY A C 1
ATOM 764 O O . GLY A 1 101 ? 4.873 6.690 -8.986 1.00 93.19 101 GLY A O 1
ATOM 765 N N . GLN A 1 102 ? 4.746 7.048 -11.189 1.00 94.19 102 GLN A N 1
ATOM 766 C CA . GLN A 1 102 ? 3.288 6.940 -11.245 1.00 94.19 102 GLN A CA 1
ATOM 767 C C . GLN A 1 102 ? 2.805 5.520 -10.937 1.00 94.19 102 GLN A C 1
ATOM 769 O O . GLN A 1 102 ? 1.830 5.349 -10.201 1.00 94.19 102 GLN A O 1
ATOM 774 N N . LEU A 1 103 ? 3.517 4.491 -11.411 1.00 93.62 103 LEU A N 1
ATOM 775 C CA . LEU A 1 103 ? 3.220 3.103 -11.058 1.00 93.62 103 LEU A CA 1
ATOM 776 C C . LEU A 1 103 ? 3.410 2.835 -9.569 1.00 93.62 103 LEU A C 1
ATOM 778 O O . LEU A 1 103 ? 2.501 2.318 -8.922 1.00 93.62 103 LEU A O 1
ATOM 782 N N . ALA A 1 104 ? 4.542 3.254 -9.010 1.00 93.19 104 ALA A N 1
ATOM 783 C CA . ALA A 1 104 ? 4.830 3.143 -7.588 1.00 93.19 104 ALA A CA 1
ATOM 784 C C . ALA A 1 104 ? 3.769 3.861 -6.730 1.00 93.19 104 ALA A C 1
ATOM 786 O O . ALA A 1 104 ? 3.293 3.308 -5.740 1.00 93.19 104 ALA A O 1
ATOM 787 N N . SER A 1 105 ? 3.334 5.053 -7.152 1.00 94.44 105 SER A N 1
ATOM 788 C CA . SER A 1 105 ? 2.261 5.815 -6.496 1.00 94.44 105 SER A CA 1
ATOM 789 C C . SER A 1 105 ? 0.922 5.083 -6.541 1.00 94.44 105 SER A C 1
ATOM 791 O O . SER A 1 105 ? 0.224 4.985 -5.532 1.00 94.44 105 SER A O 1
ATOM 793 N N . THR A 1 106 ? 0.573 4.538 -7.708 1.00 94.19 106 THR A N 1
ATOM 794 C CA . THR A 1 106 ? -0.687 3.818 -7.919 1.00 94.19 106 THR A CA 1
ATOM 795 C C . THR A 1 106 ? -0.722 2.545 -7.077 1.00 94.19 106 THR A C 1
ATOM 797 O O . THR A 1 106 ? -1.676 2.331 -6.333 1.00 94.19 106 THR A O 1
ATOM 800 N N . MET A 1 107 ? 0.358 1.758 -7.087 1.00 92.62 107 MET A N 1
ATOM 801 C CA . MET A 1 107 ? 0.494 0.554 -6.260 1.00 92.62 107 MET A CA 1
ATOM 802 C C . MET A 1 107 ? 0.442 0.868 -4.760 1.00 92.62 107 MET A C 1
ATOM 804 O O . MET A 1 107 ? -0.172 0.130 -3.989 1.00 92.62 107 MET A O 1
ATOM 808 N N . GLN A 1 108 ? 1.060 1.973 -4.334 1.00 92.94 108 GLN A N 1
ATOM 809 C CA . GLN A 1 108 ? 1.016 2.422 -2.944 1.00 92.94 108 GLN A CA 1
ATOM 810 C C . GLN A 1 108 ? -0.400 2.837 -2.510 1.00 92.94 108 GLN A C 1
ATOM 812 O O . GLN A 1 108 ? -0.714 2.719 -1.326 1.00 92.94 108 GLN A O 1
ATOM 817 N N . ALA A 1 109 ? -1.245 3.315 -3.426 1.00 92.12 109 ALA A N 1
ATOM 818 C CA . ALA A 1 109 ? -2.602 3.773 -3.126 1.00 92.12 109 ALA A CA 1
ATOM 819 C C . ALA A 1 109 ? -3.690 2.699 -3.323 1.00 92.12 109 ALA A C 1
ATOM 821 O O . ALA A 1 109 ? -4.756 2.802 -2.720 1.00 92.12 109 ALA A O 1
ATOM 822 N N . ALA A 1 110 ? -3.449 1.681 -4.154 1.00 91.12 110 ALA A N 1
ATOM 823 C CA . ALA A 1 110 ? -4.492 0.783 -4.652 1.00 91.12 110 ALA A CA 1
ATOM 824 C C . ALA A 1 110 ? -4.985 -0.286 -3.657 1.00 91.12 110 ALA A C 1
ATOM 826 O O . ALA A 1 110 ? -6.141 -0.701 -3.740 1.00 91.12 110 ALA A O 1
ATOM 827 N N . SER A 1 111 ? -4.156 -0.741 -2.711 1.00 87.31 111 SER A N 1
ATOM 828 C CA . SER A 1 111 ? -4.580 -1.708 -1.684 1.00 87.31 111 SER A CA 1
ATOM 829 C C . SER A 1 111 ? -4.072 -1.356 -0.297 1.00 87.31 111 SER A C 1
ATOM 831 O O . SER A 1 111 ? -3.043 -0.702 -0.152 1.00 87.31 111 SER A O 1
ATOM 833 N N . ASP A 1 112 ? -4.787 -1.815 0.727 1.00 84.62 112 ASP A N 1
ATOM 834 C CA . ASP A 1 112 ? -4.298 -1.850 2.102 1.00 84.62 112 ASP A CA 1
ATOM 835 C C . ASP A 1 112 ? -3.412 -3.079 2.349 1.00 84.62 112 ASP A C 1
ATOM 837 O O . ASP A 1 112 ? -3.309 -3.995 1.541 1.00 84.62 112 ASP A O 1
ATOM 841 N N . THR A 1 113 ? -2.757 -3.106 3.504 1.00 88.00 113 THR A N 1
ATOM 842 C CA . THR A 1 113 ? -1.802 -4.161 3.867 1.00 88.00 113 THR A CA 1
ATOM 843 C C . THR A 1 113 ? -2.518 -5.395 4.420 1.00 88.00 113 THR A C 1
ATOM 845 O O . THR A 1 113 ? -2.920 -5.409 5.582 1.00 88.00 113 THR A O 1
ATOM 848 N N . THR A 1 114 ? -2.679 -6.458 3.621 1.00 89.00 114 THR A N 1
ATOM 849 C CA . THR A 1 114 ? -3.439 -7.668 4.007 1.00 89.00 114 THR A CA 1
ATOM 850 C C . THR A 1 114 ? -3.057 -8.246 5.374 1.00 89.00 114 THR A C 1
ATOM 852 O O . THR A 1 114 ? -3.936 -8.517 6.193 1.00 89.00 114 THR A O 1
ATOM 855 N N . LEU A 1 115 ? -1.766 -8.430 5.673 1.00 82.75 115 LEU A N 1
ATOM 856 C CA . LEU A 1 115 ? -1.336 -8.999 6.958 1.00 82.75 115 LEU A CA 1
ATOM 857 C C . LEU A 1 115 ? -1.614 -8.058 8.132 1.00 82.75 115 LEU A C 1
ATOM 859 O O . LEU A 1 115 ? -1.968 -8.525 9.218 1.00 82.75 115 LEU A O 1
ATOM 863 N N . TYR A 1 116 ? -1.509 -6.748 7.919 1.00 79.12 116 TYR A N 1
ATOM 864 C CA . TYR A 1 116 ? -1.872 -5.751 8.922 1.00 79.12 116 TYR A CA 1
ATOM 865 C C . TYR A 1 116 ? -3.384 -5.735 9.147 1.00 79.12 116 TYR A C 1
ATOM 867 O O . TYR A 1 116 ? -3.815 -5.803 10.288 1.00 79.12 116 TYR A O 1
ATOM 875 N N . VAL A 1 117 ? -4.192 -5.728 8.084 1.00 83.94 117 VAL A N 1
ATOM 876 C CA . VAL A 1 117 ? -5.662 -5.814 8.135 1.00 83.94 117 VAL A CA 1
ATOM 877 C C . VAL A 1 117 ? -6.089 -7.050 8.923 1.00 83.94 117 VAL A C 1
ATOM 879 O O . VAL A 1 117 ? -6.896 -6.952 9.847 1.00 83.94 117 VAL A O 1
ATOM 882 N N . VAL A 1 118 ? -5.499 -8.210 8.626 1.00 84.44 118 VAL A N 1
ATOM 883 C CA . VAL A 1 118 ? -5.759 -9.441 9.377 1.00 84.44 118 VAL A CA 1
ATOM 884 C C . VAL A 1 118 ? -5.343 -9.269 10.839 1.00 84.44 118 VAL A C 1
ATOM 886 O O . VAL A 1 118 ? -6.147 -9.489 11.733 1.00 84.44 118 VAL A O 1
ATOM 889 N N . THR A 1 119 ? -4.128 -8.817 11.122 1.00 78.00 119 THR A N 1
ATOM 890 C CA . THR A 1 119 ? -3.631 -8.713 12.503 1.00 78.00 119 THR A CA 1
ATOM 891 C C . THR A 1 119 ? -4.415 -7.698 13.338 1.00 78.00 119 THR A C 1
ATOM 893 O O . THR A 1 119 ? -4.769 -7.964 14.484 1.00 78.00 119 THR A O 1
ATOM 896 N N . VAL A 1 120 ? -4.717 -6.538 12.762 1.00 78.50 120 VAL A N 1
ATOM 897 C CA . VAL A 1 120 ? -5.308 -5.394 13.453 1.00 78.50 120 VAL A CA 1
ATOM 898 C C . VAL A 1 120 ? -6.815 -5.511 13.527 1.00 78.50 120 VAL A C 1
ATOM 900 O O . VAL A 1 120 ? -7.377 -5.454 14.622 1.00 78.50 120 VAL A O 1
ATOM 903 N N . TYR A 1 121 ? -7.487 -5.726 12.397 1.00 84.19 121 TYR A N 1
ATOM 904 C CA . TYR A 1 121 ? -8.943 -5.792 12.405 1.00 84.19 121 TYR A CA 1
ATOM 905 C C . TYR A 1 121 ? -9.416 -7.092 13.034 1.00 84.19 121 TYR A C 1
ATOM 907 O O . TYR A 1 121 ? -10.248 -7.038 13.934 1.00 84.19 121 TYR A O 1
ATOM 915 N N . PHE A 1 122 ? -8.834 -8.242 12.681 1.00 84.56 122 PHE A N 1
ATOM 916 C CA . PHE A 1 122 ? -9.284 -9.517 13.246 1.00 84.56 122 PHE A CA 1
ATOM 917 C C . PHE A 1 122 ? -8.822 -9.646 14.699 1.00 84.56 122 PHE A C 1
ATOM 919 O O . PHE A 1 122 ? -9.584 -10.136 15.533 1.00 84.56 122 PHE A O 1
ATOM 926 N N . GLY A 1 123 ? -7.629 -9.138 15.030 1.00 77.25 123 GLY A N 1
ATOM 927 C CA . GLY A 1 123 ? -7.127 -9.095 16.403 1.00 77.25 123 GLY A CA 1
ATOM 928 C C . GLY A 1 123 ? -7.973 -8.220 17.330 1.00 77.25 123 GLY A C 1
ATOM 929 O O . GLY A 1 123 ? -8.260 -8.638 18.451 1.00 77.25 123 GLY A O 1
ATOM 930 N N . SER A 1 124 ? -8.440 -7.052 16.867 1.00 77.38 124 SER A N 1
ATOM 931 C CA . SER A 1 124 ? -9.263 -6.142 17.685 1.00 77.38 124 SER A CA 1
ATOM 932 C C . SER A 1 124 ? -10.593 -6.756 18.141 1.00 77.38 124 SER A C 1
ATOM 934 O O . SER A 1 124 ? -11.031 -6.500 19.261 1.00 77.38 124 SER A O 1
ATOM 936 N N . VAL A 1 125 ? -11.193 -7.624 17.318 1.00 82.12 125 VAL A N 1
ATOM 937 C CA . VAL A 1 125 ? -12.453 -8.329 17.621 1.00 82.12 125 VAL A CA 1
ATOM 938 C C . VAL A 1 125 ? -12.256 -9.803 18.007 1.00 82.12 125 VAL A C 1
ATOM 940 O O . VAL A 1 125 ? -13.225 -10.546 18.147 1.00 82.12 125 VAL A O 1
ATOM 943 N N . GLY A 1 126 ? -11.010 -10.251 18.198 1.00 80.19 126 GLY A N 1
ATOM 944 C CA . GLY A 1 126 ? -10.685 -11.595 18.691 1.00 80.19 126 GLY A CA 1
ATOM 945 C C . GLY A 1 126 ? -10.925 -12.745 17.702 1.00 80.19 126 GLY A C 1
ATOM 946 O O . GLY A 1 126 ? -11.032 -13.903 18.117 1.00 80.19 126 GLY A O 1
ATOM 947 N N . ILE A 1 127 ? -11.000 -12.471 16.397 1.00 84.19 127 ILE A N 1
ATOM 948 C CA . ILE A 1 127 ? -11.190 -13.504 15.372 1.00 84.19 127 ILE A CA 1
ATOM 949 C C . ILE A 1 127 ? -9.882 -14.280 15.169 1.00 84.19 127 ILE A C 1
ATOM 951 O O . ILE A 1 127 ? -8.864 -13.731 14.761 1.00 84.19 127 ILE A O 1
ATOM 955 N N . ARG A 1 128 ? -9.930 -15.602 15.383 1.00 77.94 128 ARG A N 1
ATOM 956 C CA . ARG A 1 128 ? -8.776 -16.508 15.200 1.00 77.94 128 ARG A CA 1
ATOM 957 C C . ARG A 1 128 ? -8.749 -17.228 13.846 1.00 77.94 128 ARG A C 1
ATOM 959 O O . ARG A 1 128 ? -7.713 -17.735 13.428 1.00 77.94 128 ARG A O 1
ATOM 966 N N . LYS A 1 129 ? -9.887 -17.312 13.147 1.00 85.06 129 LYS A N 1
ATOM 967 C CA . LYS A 1 129 ? -10.019 -18.050 11.877 1.00 85.06 129 LYS A CA 1
ATOM 968 C C . LYS A 1 129 ? -9.750 -17.132 10.678 1.00 85.06 129 LYS A C 1
ATOM 970 O O . LYS A 1 129 ? -10.681 -16.608 10.080 1.00 85.06 129 LYS A O 1
ATOM 975 N N . ILE A 1 130 ? -8.480 -16.985 10.299 1.00 87.25 130 ILE A N 1
ATOM 976 C CA . ILE A 1 130 ? -8.043 -16.041 9.245 1.00 87.25 130 ILE A CA 1
ATOM 977 C C . ILE A 1 130 ? -7.913 -16.658 7.839 1.00 87.25 130 ILE A C 1
ATOM 979 O O . ILE A 1 130 ? -7.676 -15.947 6.869 1.00 87.25 130 ILE A O 1
ATOM 983 N N . ARG A 1 131 ? -8.081 -17.982 7.702 1.00 86.56 131 ARG A N 1
ATOM 984 C CA . ARG A 1 131 ? -7.686 -18.748 6.499 1.00 86.56 131 ARG A CA 1
ATOM 985 C C . ARG A 1 131 ? -8.245 -18.226 5.170 1.00 86.56 131 ARG A C 1
ATOM 987 O O . ARG A 1 131 ? -7.559 -18.292 4.159 1.00 86.56 131 ARG A O 1
ATOM 994 N N . TYR A 1 132 ? -9.501 -17.780 5.155 1.00 88.69 132 TYR A N 1
ATOM 995 C CA . TYR A 1 132 ? -10.169 -17.327 3.932 1.00 88.69 132 TYR A CA 1
ATOM 996 C C . TYR A 1 132 ? -9.861 -15.862 3.653 1.00 88.69 132 TYR A C 1
ATOM 998 O O . TYR A 1 132 ? -9.552 -15.517 2.520 1.00 88.69 132 TYR A O 1
ATOM 1006 N N . ALA A 1 133 ? -9.872 -15.035 4.701 1.00 87.94 133 ALA A N 1
ATOM 1007 C CA . ALA A 1 133 ? -9.529 -13.624 4.611 1.00 87.94 133 ALA A CA 1
ATOM 1008 C C . ALA A 1 133 ? -8.105 -13.424 4.090 1.00 87.94 133 ALA A C 1
ATOM 1010 O O . ALA A 1 133 ? -7.896 -12.603 3.210 1.00 87.94 133 ALA A O 1
ATOM 1011 N N . LEU A 1 134 ? -7.150 -14.235 4.557 1.00 87.81 134 LEU A N 1
ATOM 1012 C CA . LEU A 1 134 ? -5.773 -14.175 4.076 1.00 87.81 134 LEU A CA 1
ATOM 1013 C C . LEU A 1 134 ? -5.676 -14.502 2.579 1.00 87.81 134 LEU A C 1
ATOM 1015 O O . LEU A 1 134 ? -5.028 -13.776 1.838 1.00 87.81 134 LEU A O 1
ATOM 1019 N N . LYS A 1 135 ? -6.344 -15.567 2.116 1.00 90.38 135 LYS A N 1
ATOM 1020 C CA . LYS A 1 135 ? -6.327 -15.953 0.695 1.00 90.38 135 LYS A CA 1
ATOM 1021 C C . LYS A 1 135 ? -6.959 -14.887 -0.196 1.00 90.38 135 LYS A C 1
ATOM 1023 O O . LYS A 1 135 ? -6.382 -14.535 -1.215 1.00 90.38 135 LYS A O 1
ATOM 1028 N N . VAL A 1 136 ? -8.131 -14.384 0.191 1.00 92.00 136 VAL A N 1
ATOM 1029 C CA . VAL A 1 136 ? -8.835 -13.341 -0.567 1.00 92.00 136 VAL A CA 1
ATOM 1030 C C . VAL A 1 136 ? -8.047 -12.033 -0.546 1.00 92.00 136 VAL A C 1
ATOM 1032 O O . VAL A 1 136 ? -7.938 -11.396 -1.583 1.00 92.00 136 VAL A O 1
ATOM 1035 N N . GLY A 1 137 ? -7.446 -11.669 0.590 1.00 90.88 137 GLY A N 1
ATOM 1036 C CA . GLY A 1 137 ? -6.598 -10.482 0.710 1.00 90.88 137 GLY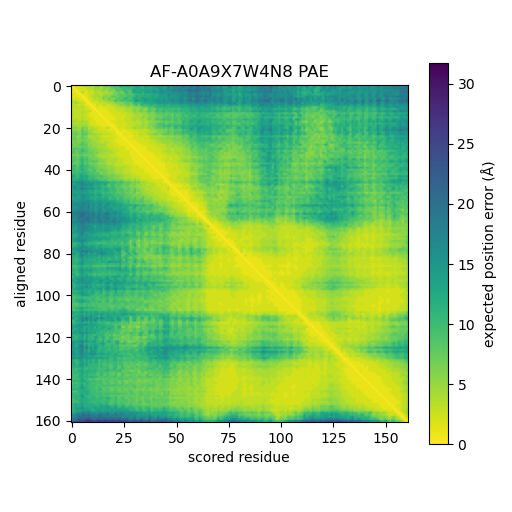 A CA 1
ATOM 1037 C C . GLY A 1 137 ? -5.375 -10.550 -0.200 1.00 90.88 137 GLY A C 1
ATOM 1038 O O . GLY A 1 137 ? -5.159 -9.645 -0.992 1.00 90.88 137 GLY A O 1
ATOM 1039 N N . LEU A 1 138 ? -4.646 -11.670 -0.197 1.00 89.94 138 LEU A N 1
ATOM 1040 C CA . LEU A 1 138 ? -3.495 -11.849 -1.090 1.00 89.94 138 LEU A CA 1
ATOM 1041 C C . LEU A 1 138 ? -3.891 -11.866 -2.577 1.00 89.94 138 LEU A C 1
ATOM 1043 O O . LEU A 1 138 ? -3.142 -11.373 -3.417 1.00 89.94 138 LEU A O 1
ATOM 1047 N N . LEU A 1 139 ? -5.067 -12.403 -2.919 1.00 91.12 139 LEU A N 1
ATOM 1048 C CA . LEU A 1 139 ? -5.601 -12.312 -4.283 1.00 91.12 139 LEU A CA 1
ATOM 1049 C C . LEU A 1 139 ? -5.984 -10.875 -4.654 1.00 91.12 139 LEU A C 1
ATOM 1051 O O . LEU A 1 139 ? -5.750 -10.462 -5.787 1.00 91.12 139 LEU A O 1
ATOM 1055 N N . ALA A 1 140 ? -6.546 -10.112 -3.715 1.00 91.62 140 ALA A N 1
ATOM 1056 C CA . ALA A 1 140 ? -6.846 -8.699 -3.909 1.00 91.62 140 ALA A CA 1
ATOM 1057 C C . ALA A 1 140 ? -5.564 -7.870 -4.071 1.00 91.62 140 ALA A C 1
ATOM 1059 O O . ALA A 1 140 ? -5.522 -6.989 -4.923 1.00 91.62 140 ALA A O 1
ATOM 1060 N N . ASP A 1 141 ? -4.501 -8.191 -3.331 1.00 91.00 141 ASP A N 1
ATOM 1061 C CA . ASP A 1 141 ? -3.188 -7.569 -3.510 1.00 91.00 141 ASP A CA 1
ATOM 1062 C C . ASP A 1 141 ? -2.601 -7.877 -4.889 1.00 91.00 141 ASP A C 1
ATOM 1064 O O . ASP A 1 141 ? -2.132 -6.973 -5.576 1.00 91.00 141 ASP A O 1
ATOM 1068 N N . LEU A 1 142 ? -2.686 -9.128 -5.351 1.00 89.12 142 LEU A N 1
ATOM 1069 C CA . LEU A 1 142 ? -2.259 -9.482 -6.706 1.00 89.12 142 LEU A CA 1
ATOM 1070 C C . LEU A 1 142 ? -3.066 -8.716 -7.768 1.00 89.12 142 LEU A C 1
ATOM 1072 O O . LEU A 1 142 ? -2.493 -8.167 -8.709 1.00 89.12 142 LEU A O 1
ATOM 1076 N N . ALA A 1 143 ? -4.388 -8.641 -7.601 1.00 91.56 143 ALA A N 1
ATOM 1077 C CA . ALA A 1 143 ? -5.261 -7.874 -8.485 1.00 91.56 143 ALA A CA 1
ATOM 1078 C C . ALA A 1 143 ? -4.945 -6.370 -8.450 1.00 91.56 143 ALA A C 1
ATOM 1080 O O . ALA A 1 143 ? -5.020 -5.715 -9.484 1.00 91.56 143 ALA A O 1
ATOM 1081 N N . SER A 1 144 ? -4.548 -5.836 -7.294 1.00 91.50 144 SER A N 1
ATOM 1082 C CA . SER A 1 144 ? -4.106 -4.450 -7.121 1.00 91.50 144 SER A CA 1
ATOM 1083 C C . SER A 1 144 ? -2.818 -4.166 -7.899 1.00 91.50 144 SER A C 1
ATOM 1085 O O . SER A 1 144 ? -2.742 -3.164 -8.612 1.00 91.50 144 SER A O 1
ATOM 1087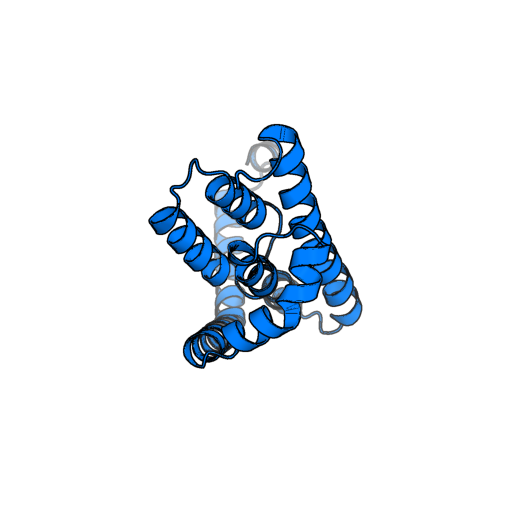 N N . VAL A 1 145 ? -1.834 -5.073 -7.854 1.00 89.75 145 VAL A N 1
ATOM 1088 C CA . VAL A 1 145 ? -0.591 -4.950 -8.639 1.00 89.75 145 VAL A CA 1
ATOM 1089 C C . VAL A 1 145 ? -0.897 -4.951 -10.137 1.00 89.75 145 VAL A C 1
ATOM 1091 O O . VAL A 1 145 ? -0.496 -4.031 -10.847 1.00 89.75 145 VAL A O 1
ATOM 1094 N N . ILE A 1 146 ? -1.656 -5.941 -10.614 1.00 89.44 146 ILE A N 1
ATOM 1095 C CA . ILE A 1 146 ? -2.023 -6.057 -12.034 1.00 89.44 146 ILE A CA 1
ATOM 1096 C C . ILE A 1 146 ? -2.858 -4.847 -12.472 1.00 89.44 146 ILE A C 1
ATOM 1098 O O . ILE A 1 146 ? -2.584 -4.242 -13.505 1.00 89.44 146 ILE A O 1
ATOM 1102 N N . GLY A 1 147 ? -3.849 -4.459 -11.669 1.00 92.12 147 GLY A N 1
ATOM 1103 C CA . GLY A 1 147 ? -4.709 -3.309 -11.929 1.00 92.12 147 GLY A CA 1
ATOM 1104 C C . GLY A 1 147 ? -3.932 -1.997 -11.991 1.00 92.12 147 GLY A C 1
ATOM 1105 O O . GLY A 1 147 ? -4.214 -1.177 -12.858 1.00 92.12 147 GLY A O 1
ATOM 1106 N N . SER A 1 148 ? -2.915 -1.824 -11.143 1.00 92.25 148 SER A N 1
ATOM 1107 C CA . SER A 1 148 ? -2.035 -0.650 -11.166 1.00 92.25 148 SER A CA 1
ATOM 1108 C C . SER A 1 148 ? -1.216 -0.584 -12.454 1.00 92.25 148 SER A C 1
ATOM 1110 O O . SER A 1 148 ? -1.166 0.467 -13.089 1.00 92.25 148 SER A O 1
ATOM 1112 N N . VAL A 1 149 ? -0.626 -1.707 -12.879 1.00 89.75 149 VAL A N 1
ATOM 1113 C CA . VAL A 1 149 ? 0.126 -1.786 -14.144 1.00 89.75 149 VAL A CA 1
ATOM 1114 C C . VAL A 1 149 ? -0.784 -1.480 -15.330 1.00 89.75 149 VAL A C 1
ATOM 1116 O O . VAL A 1 149 ? -0.428 -0.664 -16.176 1.00 89.75 149 VAL A O 1
ATOM 1119 N N . LEU A 1 150 ? -1.980 -2.074 -15.371 1.00 90.81 150 LEU A N 1
ATOM 1120 C CA . LEU A 1 150 ? -2.957 -1.824 -16.431 1.00 90.81 150 LEU A CA 1
ATOM 1121 C C . LEU A 1 150 ? -3.432 -0.369 -16.449 1.00 90.81 150 LEU A C 1
ATOM 1123 O O . LEU A 1 150 ? -3.507 0.225 -17.519 1.00 90.81 150 LEU A O 1
ATOM 1127 N N . ALA A 1 151 ? -3.733 0.220 -15.291 1.00 92.69 151 ALA A N 1
ATOM 1128 C CA . ALA A 1 151 ? -4.181 1.607 -15.199 1.00 92.69 151 ALA A CA 1
ATOM 1129 C C . ALA A 1 151 ? -3.109 2.579 -15.708 1.00 92.69 151 ALA A C 1
ATOM 1131 O O . ALA A 1 151 ? -3.405 3.450 -16.523 1.00 92.69 151 ALA A O 1
ATOM 1132 N N . VAL A 1 152 ? -1.857 2.396 -15.282 1.00 92.69 152 VAL A N 1
ATOM 1133 C CA . VAL A 1 152 ? -0.726 3.217 -15.735 1.00 92.69 152 VAL A CA 1
ATOM 1134 C C . VAL A 1 152 ? -0.458 3.009 -17.219 1.00 92.69 152 VAL A C 1
ATOM 1136 O O . VAL A 1 152 ? -0.292 3.985 -17.944 1.00 92.69 152 VAL A O 1
ATOM 1139 N N . TYR A 1 153 ? -0.495 1.765 -17.699 1.00 89.38 153 TYR A N 1
ATOM 1140 C CA . TYR A 1 153 ? -0.347 1.459 -19.120 1.00 89.38 153 TYR A CA 1
ATOM 1141 C C . TYR A 1 153 ? -1.430 2.131 -19.976 1.00 89.38 153 TYR A C 1
ATOM 1143 O O . TYR A 1 153 ? -1.133 2.689 -21.028 1.00 89.38 153 TYR A O 1
ATOM 1151 N N . LEU A 1 154 ? -2.688 2.108 -19.527 1.00 91.75 154 LEU A N 1
ATOM 1152 C CA . LEU A 1 154 ? -3.809 2.717 -20.246 1.00 91.75 154 LEU A CA 1
ATOM 1153 C C . LEU A 1 154 ? -3.747 4.250 -20.253 1.00 91.75 154 LEU A C 1
ATOM 1155 O O . LEU A 1 154 ? -4.149 4.861 -21.240 1.00 91.75 154 LEU A O 1
ATOM 1159 N N . LEU A 1 155 ? -3.271 4.869 -19.168 1.00 92.75 155 LEU A N 1
ATOM 1160 C CA . LEU A 1 155 ? -3.248 6.329 -19.020 1.00 92.75 155 LEU A CA 1
ATOM 1161 C C . LEU A 1 155 ? -1.982 6.981 -19.589 1.00 92.75 155 LEU A C 1
ATOM 1163 O O . LEU A 1 155 ? -2.070 8.043 -20.200 1.00 92.75 155 LEU A O 1
ATOM 1167 N N . LEU A 1 156 ? -0.814 6.371 -19.379 1.00 90.00 156 LEU A N 1
ATOM 1168 C CA . LEU A 1 156 ? 0.495 6.923 -19.759 1.00 90.00 156 LEU A CA 1
ATOM 1169 C C . LEU A 1 156 ? 1.108 6.221 -20.976 1.00 90.00 156 LEU A C 1
ATOM 1171 O O . LEU A 1 156 ? 2.104 6.698 -21.517 1.00 90.00 156 LEU A O 1
ATOM 1175 N N . GLY A 1 157 ? 0.522 5.108 -21.419 1.00 86.81 157 GLY A N 1
ATOM 1176 C CA . GLY A 1 157 ? 1.049 4.290 -22.503 1.00 86.81 157 GLY A CA 1
ATOM 1177 C C . GLY A 1 157 ? 2.070 3.239 -22.040 1.00 86.81 157 GLY A C 1
ATOM 1178 O O . GLY A 1 157 ? 2.281 3.033 -20.836 1.00 86.81 157 GLY A O 1
ATOM 1179 N N . PRO A 1 158 ? 2.701 2.532 -22.999 1.00 82.56 158 PRO A N 1
ATOM 1180 C CA . PRO A 1 158 ? 3.699 1.512 -22.705 1.00 82.56 158 PRO A CA 1
ATOM 1181 C C . PRO A 1 158 ? 4.894 2.097 -21.954 1.00 82.56 158 PRO A C 1
ATOM 1183 O O . PRO A 1 158 ? 5.254 3.259 -22.144 1.00 82.56 158 PRO A O 1
ATOM 1186 N N . MET A 1 159 ? 5.529 1.261 -21.130 1.00 77.75 159 MET A N 1
ATOM 1187 C CA . MET A 1 159 ? 6.733 1.646 -20.401 1.00 77.75 159 MET A CA 1
ATOM 1188 C C . MET A 1 159 ? 7.796 2.171 -21.387 1.00 77.75 159 MET A C 1
ATOM 1190 O O . MET A 1 159 ? 8.093 1.485 -22.375 1.00 77.75 159 MET A O 1
ATOM 1194 N N . PRO A 1 160 ? 8.352 3.375 -21.156 1.00 74.06 160 PRO A N 1
ATOM 1195 C CA . PRO A 1 160 ? 9.458 3.876 -21.958 1.00 74.06 160 PRO A CA 1
ATOM 1196 C C . PRO A 1 160 ? 10.666 2.942 -21.793 1.00 74.06 160 PRO A C 1
ATOM 1198 O O . PRO A 1 160 ? 10.947 2.494 -20.682 1.00 74.06 160 PRO A O 1
ATOM 1201 N N . LYS A 1 161 ? 11.319 2.612 -22.913 1.00 60.22 161 LYS A N 1
ATOM 1202 C CA . LYS A 1 161 ? 12.518 1.760 -22.944 1.00 60.22 161 LYS A CA 1
ATOM 1203 C C . LYS A 1 161 ? 13.714 2.430 -22.284 1.00 60.22 161 LYS A C 1
ATOM 1205 O O . LYS A 1 161 ? 13.843 3.663 -22.451 1.00 60.22 161 LYS A O 1
#

Radius of gyration: 19.4 Å; Cα contacts (8 Å, |Δi|>4): 138; chains: 1; bounding box: 50×35×49 Å

Solvent-accessible surface area (backbone atoms only — not comparable to full-atom values): 8921 Å² total; per-residue (Å²): 108,70,69,36,58,77,66,68,46,64,58,68,61,56,48,52,52,49,52,59,57,45,50,62,49,50,63,70,42,48,64,60,51,50,54,52,53,50,52,52,50,51,42,54,75,68,44,54,54,59,58,52,46,66,70,42,40,70,58,33,57,73,68,71,44,58,75,85,53,46,65,35,64,68,30,29,38,64,30,60,67,60,23,47,52,51,39,52,52,44,27,74,74,61,31,57,90,30,74,67,20,47,36,38,51,38,45,67,68,62,52,76,29,38,54,46,49,49,54,50,58,31,51,70,75,67,58,82,85,51,74,62,61,52,54,52,35,53,51,49,47,52,49,30,48,53,49,26,54,50,51,42,36,73,74,73,40,74,82,83,130